Protein AF-A0A353HUG8-F1 (afdb_monomer)

Structure (mmCIF, N/CA/C/O backbone):
data_AF-A0A353HUG8-F1
#
_entry.id   AF-A0A353HUG8-F1
#
loop_
_atom_site.group_PDB
_atom_site.id
_atom_site.type_symbol
_atom_site.label_atom_id
_atom_site.label_alt_id
_atom_site.label_comp_id
_atom_site.label_asym_id
_atom_site.label_entity_id
_atom_site.label_seq_id
_atom_site.pdbx_PDB_ins_code
_atom_site.Cartn_x
_atom_site.Cartn_y
_atom_site.Cartn_z
_atom_site.occupancy
_atom_site.B_iso_or_equiv
_atom_site.auth_seq_id
_atom_site.auth_comp_id
_atom_site.auth_asym_id
_atom_site.auth_atom_id
_atom_site.pdbx_PDB_model_num
ATOM 1 N N . MET A 1 1 ? -2.001 -39.144 -19.279 1.00 50.09 1 MET A N 1
ATOM 2 C CA . MET A 1 1 ? -1.369 -38.064 -18.496 1.00 50.09 1 MET A CA 1
ATOM 3 C C . MET A 1 1 ? -1.809 -36.770 -19.158 1.00 50.09 1 MET A C 1
ATOM 5 O O . MET A 1 1 ? -1.366 -36.503 -20.266 1.00 50.09 1 MET A O 1
ATOM 9 N N . GLY A 1 2 ? -2.837 -36.114 -18.615 1.00 64.12 2 GLY A N 1
ATOM 10 C CA . GLY A 1 2 ? -3.413 -34.921 -19.239 1.00 64.12 2 GLY A CA 1
ATOM 11 C C . GLY A 1 2 ? -2.436 -33.759 -19.123 1.00 64.12 2 GLY A C 1
ATOM 12 O O . GLY A 1 2 ? -1.876 -33.557 -18.050 1.00 64.12 2 GLY A O 1
ATOM 13 N N . ILE A 1 3 ? -2.204 -33.051 -20.226 1.00 68.06 3 ILE A N 1
ATOM 14 C CA . ILE A 1 3 ? -1.486 -31.776 -20.209 1.00 68.06 3 ILE A CA 1
ATOM 15 C C . ILE A 1 3 ? -2.274 -30.833 -19.301 1.00 68.06 3 ILE A C 1
ATOM 17 O O . ILE A 1 3 ? -3.448 -30.560 -19.551 1.00 68.06 3 ILE A O 1
ATOM 21 N N . ASP A 1 4 ? -1.631 -30.375 -18.233 1.00 83.50 4 ASP A N 1
ATOM 22 C CA . ASP A 1 4 ? -2.143 -29.296 -17.403 1.00 83.50 4 ASP A CA 1
ATOM 23 C C . ASP A 1 4 ? -1.609 -27.980 -17.970 1.00 83.50 4 ASP A C 1
ATOM 25 O O . ASP A 1 4 ? -0.606 -27.428 -17.515 1.00 83.50 4 ASP A O 1
ATOM 29 N N . THR A 1 5 ? -2.275 -27.515 -19.027 1.00 82.69 5 THR A N 1
ATOM 30 C CA . THR A 1 5 ? -1.914 -26.291 -19.748 1.00 82.69 5 THR A CA 1
ATOM 31 C C . THR A 1 5 ? -1.856 -25.084 -18.811 1.00 82.69 5 THR A C 1
ATOM 33 O O . THR A 1 5 ? -1.029 -24.199 -19.005 1.00 82.69 5 THR A O 1
ATOM 36 N N . LEU A 1 6 ? -2.708 -25.045 -17.779 1.00 80.00 6 LEU A N 1
ATOM 37 C CA . LEU A 1 6 ? -2.705 -23.969 -16.792 1.00 80.00 6 LEU A CA 1
ATOM 38 C C . LEU A 1 6 ? -1.433 -24.018 -15.941 1.00 80.00 6 LEU A C 1
ATOM 40 O O . LEU A 1 6 ? -0.781 -22.990 -15.780 1.00 80.00 6 LEU A O 1
ATOM 44 N N . SER A 1 7 ? -1.038 -25.194 -15.450 1.00 82.69 7 SER A N 1
ATOM 45 C CA . SER A 1 7 ? 0.231 -25.350 -14.729 1.00 82.69 7 SER A CA 1
ATOM 46 C C . SER A 1 7 ? 1.442 -25.000 -15.593 1.00 82.69 7 SER A C 1
ATOM 48 O O . SER A 1 7 ? 2.379 -24.380 -15.093 1.00 82.69 7 SER A O 1
ATOM 50 N N . ASP A 1 8 ? 1.441 -25.356 -16.877 1.00 83.44 8 ASP A N 1
ATOM 51 C CA . ASP A 1 8 ? 2.541 -25.012 -17.785 1.00 83.44 8 ASP A CA 1
ATOM 52 C C . ASP A 1 8 ? 2.626 -23.498 -18.040 1.00 83.44 8 ASP A C 1
ATOM 54 O O . ASP A 1 8 ? 3.721 -22.930 -18.035 1.00 83.44 8 ASP A O 1
ATOM 58 N N . VAL A 1 9 ? 1.483 -22.813 -18.157 1.00 83.69 9 VAL A N 1
ATOM 59 C CA . VAL A 1 9 ? 1.428 -21.345 -18.227 1.00 83.69 9 VAL A CA 1
ATOM 60 C C . VAL A 1 9 ? 1.890 -20.716 -16.911 1.00 83.69 9 VAL A C 1
ATOM 62 O O . VAL A 1 9 ? 2.737 -19.826 -16.934 1.00 83.69 9 VAL A O 1
ATOM 65 N N . LEU A 1 10 ? 1.428 -21.196 -15.754 1.00 78.56 10 LEU A N 1
ATOM 66 C CA . LEU A 1 10 ? 1.859 -20.671 -14.452 1.00 78.56 10 LEU A CA 1
ATOM 67 C C . LEU A 1 10 ? 3.362 -20.874 -14.214 1.00 78.56 10 LEU A C 1
ATOM 69 O O . LEU A 1 10 ? 4.013 -19.995 -13.659 1.00 78.56 10 LEU A O 1
ATOM 73 N N . ARG A 1 11 ? 3.950 -21.975 -14.700 1.00 78.94 11 ARG A N 1
ATOM 74 C CA . ARG A 1 11 ? 5.410 -22.197 -14.674 1.00 78.94 11 ARG A CA 1
ATOM 75 C C . ARG A 1 11 ? 6.191 -21.222 -15.556 1.00 78.94 11 ARG A C 1
ATOM 77 O O . ARG A 1 11 ? 7.382 -21.021 -15.316 1.00 78.94 11 ARG A O 1
ATOM 84 N N . SER A 1 12 ? 5.558 -20.639 -16.574 1.00 80.38 12 SER A N 1
ATOM 85 C CA . SER A 1 12 ? 6.179 -19.601 -17.404 1.00 80.38 12 SER A CA 1
ATOM 86 C C . SER A 1 12 ? 6.219 -18.234 -16.712 1.00 80.38 12 SER A C 1
ATOM 88 O O . SER A 1 12 ? 7.070 -17.410 -17.050 1.00 80.38 12 SER A O 1
ATOM 90 N N . VAL A 1 13 ? 5.370 -18.012 -15.699 1.00 79.44 13 VAL A N 1
ATOM 91 C CA . VAL A 1 13 ? 5.371 -16.781 -14.904 1.00 79.44 13 VAL A CA 1
ATOM 92 C C . VAL A 1 13 ? 6.607 -16.767 -14.011 1.00 79.44 13 VAL A C 1
ATOM 94 O O . VAL A 1 13 ? 6.809 -17.637 -13.164 1.00 79.44 13 VAL A O 1
ATOM 97 N N . ARG A 1 14 ? 7.455 -15.753 -14.194 1.00 74.38 14 ARG A N 1
ATOM 98 C CA . ARG A 1 14 ? 8.642 -15.533 -13.365 1.00 74.38 14 ARG A CA 1
ATOM 99 C C . ARG A 1 14 ? 8.486 -14.242 -12.584 1.00 74.38 14 ARG A C 1
ATOM 101 O O . ARG A 1 14 ? 8.383 -13.175 -13.183 1.00 74.38 14 ARG A O 1
ATOM 108 N N . LEU A 1 15 ? 8.545 -14.334 -11.258 1.00 77.56 15 LEU A N 1
ATOM 109 C CA . LEU A 1 15 ? 8.698 -13.157 -10.412 1.00 77.56 15 LEU A CA 1
ATOM 110 C C . LEU A 1 15 ? 10.079 -12.545 -10.687 1.00 77.56 15 LEU A C 1
ATOM 112 O O . LEU A 1 15 ? 11.102 -13.155 -10.377 1.00 77.56 15 LEU A O 1
ATOM 116 N N . ARG A 1 16 ? 10.108 -11.372 -11.329 1.00 76.38 16 ARG A N 1
ATOM 117 C CA . ARG A 1 16 ? 11.354 -10.693 -11.734 1.00 76.38 16 ARG A CA 1
ATOM 118 C C . ARG A 1 16 ? 11.925 -9.763 -10.664 1.00 76.38 16 ARG A C 1
ATOM 120 O O . ARG A 1 16 ? 13.107 -9.446 -10.715 1.00 76.38 16 ARG A O 1
ATOM 127 N N . GLY A 1 17 ? 11.119 -9.357 -9.690 1.00 81.62 17 GLY A N 1
ATOM 128 C CA . GLY A 1 17 ? 11.540 -8.479 -8.606 1.00 81.62 17 GLY A CA 1
ATOM 129 C C . GLY A 1 17 ? 10.393 -8.170 -7.655 1.00 81.62 17 GLY A C 1
ATOM 130 O O . GLY A 1 17 ? 9.241 -8.496 -7.937 1.00 81.62 17 GLY A O 1
ATOM 131 N N . ALA A 1 18 ? 10.728 -7.556 -6.525 1.00 86.19 18 ALA A N 1
ATOM 132 C CA . ALA A 1 18 ? 9.763 -7.041 -5.567 1.00 86.19 18 ALA A CA 1
ATOM 133 C C . ALA A 1 18 ? 10.364 -5.853 -4.805 1.00 86.19 18 ALA A C 1
ATOM 135 O O . ALA A 1 18 ? 11.564 -5.821 -4.516 1.00 86.19 18 ALA A O 1
ATOM 136 N N . VAL A 1 19 ? 9.509 -4.892 -4.469 1.00 85.31 19 VAL A N 1
ATOM 137 C CA . VAL A 1 19 ? 9.807 -3.798 -3.547 1.00 85.31 19 VAL A CA 1
ATOM 138 C C . VAL A 1 19 ? 8.852 -3.965 -2.374 1.00 85.31 19 VAL A C 1
ATOM 140 O O . VAL A 1 19 ? 7.659 -4.166 -2.577 1.00 85.31 19 VAL A O 1
ATOM 143 N N . PHE A 1 20 ? 9.390 -3.941 -1.156 1.00 86.88 20 PHE A N 1
ATOM 144 C CA . PHE A 1 20 ? 8.608 -4.119 0.062 1.00 86.88 20 PHE A CA 1
ATOM 145 C C . PHE A 1 20 ? 8.727 -2.872 0.911 1.00 86.88 20 PHE A C 1
ATOM 147 O O . PHE A 1 20 ? 9.840 -2.460 1.237 1.00 86.88 20 PHE A O 1
ATOM 154 N N . TYR A 1 21 ? 7.583 -2.315 1.284 1.00 85.88 21 TYR A N 1
ATOM 155 C CA . TYR A 1 21 ? 7.490 -1.184 2.190 1.00 85.88 21 TYR A CA 1
ATOM 156 C C . TYR A 1 21 ? 6.962 -1.659 3.539 1.00 85.88 21 TYR A C 1
ATOM 158 O O . TYR A 1 21 ? 6.034 -2.466 3.601 1.00 85.88 21 TYR A O 1
ATOM 166 N N . GLN A 1 22 ? 7.546 -1.148 4.618 1.00 88.62 22 GLN A N 1
ATOM 167 C CA . GLN A 1 22 ? 7.006 -1.314 5.962 1.00 88.62 22 GLN A CA 1
ATOM 168 C C . GLN A 1 22 ? 6.524 0.044 6.452 1.00 88.62 22 GLN A C 1
ATOM 170 O O . GLN A 1 22 ? 7.332 0.953 6.621 1.00 88.62 22 GLN A O 1
ATOM 175 N N . LEU A 1 23 ? 5.218 0.172 6.675 1.00 86.62 23 LEU A N 1
ATOM 176 C CA . LEU A 1 23 ? 4.598 1.425 7.086 1.00 86.62 23 LEU A CA 1
ATOM 177 C C . LEU A 1 23 ? 4.319 1.405 8.589 1.00 86.62 23 LEU A C 1
ATOM 179 O O . LEU A 1 23 ? 3.662 0.489 9.086 1.00 86.62 23 LEU A O 1
ATOM 183 N N . SER A 1 24 ? 4.761 2.450 9.282 1.00 86.38 24 SER A N 1
ATOM 184 C CA . SER A 1 24 ? 4.314 2.780 10.636 1.00 86.38 24 SER A CA 1
ATOM 185 C C . SER A 1 24 ? 3.534 4.087 10.585 1.00 86.38 24 SER A C 1
ATOM 187 O O . SER A 1 24 ? 4.062 5.118 10.162 1.00 86.38 24 SER A O 1
ATOM 189 N N . LEU A 1 25 ? 2.263 4.012 10.973 1.00 85.88 25 LEU A N 1
ATOM 190 C CA . LEU A 1 25 ? 1.269 5.067 10.794 1.00 85.88 25 LEU A CA 1
ATOM 191 C C . LEU A 1 25 ? 0.773 5.558 12.169 1.00 85.88 25 LEU A C 1
ATOM 193 O O . LEU A 1 25 ? 0.683 4.743 13.093 1.00 85.88 25 LEU A O 1
ATOM 197 N N . PRO A 1 26 ? 0.459 6.859 12.326 1.00 84.81 26 PRO A N 1
ATOM 198 C CA . PRO A 1 26 ? -0.109 7.410 13.559 1.00 84.81 26 PRO A CA 1
ATOM 199 C C . PRO A 1 26 ? -1.560 6.931 13.756 1.00 84.81 26 PRO A C 1
ATOM 201 O O . PRO A 1 26 ? -2.066 6.147 12.963 1.00 84.81 26 PRO A O 1
ATOM 204 N N . ALA A 1 27 ? -2.254 7.386 14.804 1.00 86.69 27 ALA A N 1
ATOM 205 C CA . ALA A 1 27 ? -3.653 7.001 15.040 1.00 86.69 27 ALA A CA 1
ATOM 206 C C . ALA A 1 27 ? -4.603 7.479 13.920 1.00 86.69 27 ALA A C 1
ATOM 208 O O . ALA A 1 27 ? -5.448 6.710 13.461 1.00 86.69 27 ALA A O 1
ATOM 209 N N . ASP A 1 28 ? -4.405 8.712 13.442 1.00 89.06 28 ASP A N 1
ATOM 210 C CA . ASP A 1 28 ? -5.205 9.332 12.383 1.00 89.06 28 ASP A CA 1
ATOM 211 C C . ASP A 1 28 ? -4.409 9.396 11.080 1.00 89.06 28 ASP A C 1
ATOM 213 O O . ASP A 1 28 ? -3.463 10.176 10.941 1.00 89.06 28 ASP A O 1
ATOM 217 N N . TRP A 1 29 ? -4.787 8.571 10.105 1.00 89.62 29 TRP A N 1
ATOM 218 C CA . TRP A 1 29 ? -4.046 8.433 8.856 1.00 89.62 29 TRP A CA 1
ATOM 219 C C . TRP A 1 29 ? -4.951 8.000 7.704 1.00 89.62 29 TRP A C 1
ATOM 221 O O . TRP A 1 29 ? -5.924 7.268 7.879 1.00 89.62 29 TRP A O 1
ATOM 231 N N . ALA A 1 30 ? -4.601 8.442 6.502 1.00 92.50 30 ALA A N 1
ATOM 232 C CA . ALA A 1 30 ? -5.188 7.971 5.259 1.00 92.50 30 ALA A CA 1
ATOM 233 C C . ALA A 1 30 ? -4.159 8.175 4.144 1.00 92.50 30 ALA A C 1
ATOM 235 O O . ALA A 1 30 ? -3.601 9.265 4.016 1.00 92.50 30 ALA A O 1
ATOM 236 N N . VAL A 1 31 ? -3.884 7.131 3.366 1.00 91.12 31 VAL A N 1
ATOM 237 C CA . VAL A 1 31 ? -2.869 7.128 2.307 1.00 91.12 31 VAL A CA 1
ATOM 238 C C . VAL A 1 31 ? -3.488 6.582 1.030 1.00 91.12 31 VAL A C 1
ATOM 240 O O . VAL A 1 31 ? -4.060 5.493 1.025 1.00 91.12 31 VAL A O 1
ATOM 243 N N . GLU A 1 32 ? -3.378 7.356 -0.044 1.00 91.62 32 GLU A N 1
ATOM 244 C CA . GLU A 1 32 ? -3.786 6.991 -1.395 1.00 91.62 32 GLU A CA 1
ATOM 245 C C . GLU A 1 32 ? -2.567 6.472 -2.156 1.00 91.62 32 GLU A C 1
ATOM 247 O O . GLU A 1 32 ? -1.577 7.190 -2.349 1.00 91.62 32 GLU A O 1
ATOM 252 N N . ALA A 1 33 ? -2.671 5.227 -2.612 1.00 90.06 33 ALA A N 1
ATOM 253 C CA . ALA A 1 33 ? -1.778 4.664 -3.604 1.00 90.06 33 ALA A CA 1
ATOM 254 C C . ALA A 1 33 ? -2.405 4.874 -4.993 1.00 90.06 33 ALA A C 1
ATOM 256 O O . ALA A 1 33 ? -3.549 4.451 -5.224 1.00 90.06 33 ALA A O 1
ATOM 257 N N . PRO A 1 34 ? -1.701 5.534 -5.932 1.00 90.56 34 PRO A N 1
ATOM 258 C CA . PRO A 1 34 ? -2.185 5.630 -7.299 1.00 90.56 34 PRO A CA 1
ATOM 259 C C . PRO A 1 34 ? -2.200 4.234 -7.943 1.00 90.56 34 PRO A C 1
ATOM 261 O O . PRO A 1 34 ? -1.465 3.346 -7.506 1.00 90.56 34 PRO A O 1
ATOM 264 N N . PRO A 1 35 ? -2.992 4.025 -9.008 1.00 91.31 35 PRO A N 1
ATOM 265 C CA . PRO A 1 35 ? -2.977 2.772 -9.745 1.00 91.31 35 PRO A CA 1
ATOM 266 C C . PRO A 1 35 ? -1.558 2.390 -10.166 1.00 91.31 35 PRO A C 1
ATOM 268 O O . PRO A 1 35 ? -0.838 3.180 -10.777 1.00 91.31 35 PRO A O 1
ATOM 271 N N . LEU A 1 36 ? -1.163 1.151 -9.900 1.00 89.62 36 LEU A N 1
ATOM 272 C CA . LEU A 1 36 ? 0.210 0.703 -10.083 1.00 89.62 36 LEU A CA 1
ATOM 273 C C . LEU A 1 36 ? 0.646 0.744 -11.546 1.00 89.62 36 LEU A C 1
ATOM 275 O O . LEU A 1 36 ? 1.825 0.915 -11.815 1.00 89.62 36 LEU A O 1
ATOM 279 N N . ARG A 1 37 ? -0.287 0.679 -12.505 1.00 88.00 37 ARG A N 1
ATOM 280 C CA . ARG A 1 37 ? -0.005 0.927 -13.933 1.00 88.00 37 ARG A CA 1
ATOM 281 C C . ARG A 1 37 ? 0.667 2.285 -14.195 1.00 88.00 37 ARG A C 1
ATOM 283 O O . ARG A 1 37 ? 1.430 2.393 -15.148 1.00 88.00 37 ARG A O 1
ATOM 290 N N . ASP A 1 38 ? 0.425 3.279 -13.341 1.00 88.06 38 ASP A N 1
ATOM 291 C CA . ASP A 1 38 ? 0.998 4.623 -13.455 1.00 88.06 38 ASP A CA 1
ATOM 292 C C . ASP A 1 38 ? 2.421 4.675 -12.854 1.00 88.06 38 ASP A C 1
ATOM 294 O O . ASP A 1 38 ? 3.209 5.557 -13.190 1.00 88.06 38 ASP A O 1
ATOM 298 N N . LEU A 1 39 ? 2.778 3.700 -12.005 1.00 86.06 39 LEU A N 1
ATOM 299 C CA . LEU A 1 39 ? 4.085 3.570 -11.34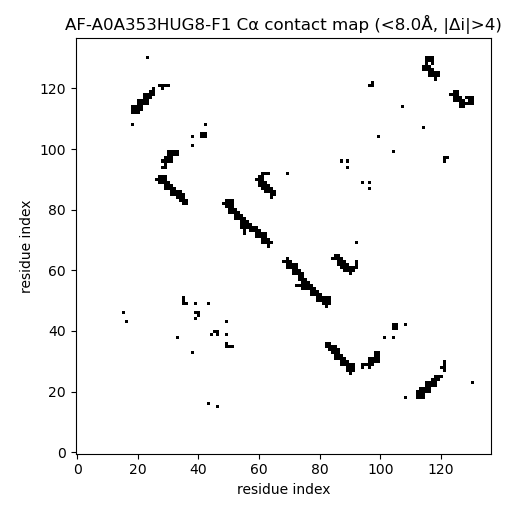5 1.00 86.06 39 LEU A CA 1
ATOM 300 C C . LEU A 1 39 ? 4.938 2.404 -11.881 1.00 86.06 39 LEU A C 1
ATOM 302 O O . LEU A 1 39 ? 6.144 2.355 -11.640 1.00 86.06 39 LEU A O 1
ATOM 306 N N . ALA A 1 40 ? 4.344 1.456 -12.605 1.00 86.94 40 ALA A N 1
ATOM 307 C CA . ALA A 1 40 ? 4.955 0.171 -12.938 1.00 86.94 40 ALA A CA 1
ATOM 308 C C . ALA A 1 40 ? 6.247 0.335 -13.739 1.00 86.94 40 ALA A C 1
ATOM 310 O O . ALA A 1 40 ? 7.254 -0.270 -13.389 1.00 86.94 40 ALA A O 1
ATOM 311 N N . GLY A 1 41 ? 6.257 1.209 -14.750 1.00 85.12 41 GLY A N 1
ATOM 312 C CA . GLY A 1 41 ? 7.457 1.467 -15.553 1.00 85.12 41 GLY A CA 1
ATOM 313 C C . GLY A 1 41 ? 8.602 2.116 -14.766 1.00 85.12 41 GLY A C 1
ATOM 314 O O . GLY A 1 41 ? 9.762 1.978 -15.141 1.00 85.12 41 GLY A O 1
ATOM 315 N N . LEU A 1 42 ? 8.294 2.793 -13.658 1.00 84.06 42 LEU A N 1
ATOM 316 C CA . LEU A 1 42 ? 9.277 3.431 -12.784 1.00 84.06 42 LEU A CA 1
ATOM 317 C C . LEU A 1 42 ? 9.909 2.425 -11.811 1.00 84.06 42 LEU A C 1
ATOM 319 O O . LEU A 1 42 ? 11.126 2.415 -11.599 1.00 84.06 42 LEU A O 1
ATOM 323 N N . LEU A 1 43 ? 9.069 1.563 -11.241 1.00 83.88 43 LEU A N 1
ATOM 324 C CA . LEU A 1 43 ? 9.461 0.534 -10.281 1.00 83.88 43 LEU A CA 1
ATOM 325 C C . LEU A 1 43 ? 10.111 -0.677 -10.958 1.00 83.88 43 LEU A C 1
ATOM 327 O O . LEU A 1 43 ? 11.151 -1.155 -10.510 1.00 83.88 43 LEU A O 1
ATOM 331 N N . PHE A 1 44 ? 9.509 -1.151 -12.048 1.00 86.62 44 PHE A N 1
ATOM 332 C CA . PHE A 1 44 ? 9.859 -2.388 -12.738 1.00 86.62 44 PHE A CA 1
ATOM 333 C C . PHE A 1 44 ? 9.773 -2.210 -14.268 1.00 86.62 44 PHE A C 1
ATOM 335 O O . PHE A 1 44 ? 8.830 -2.699 -14.891 1.00 86.62 44 PHE A O 1
ATOM 342 N 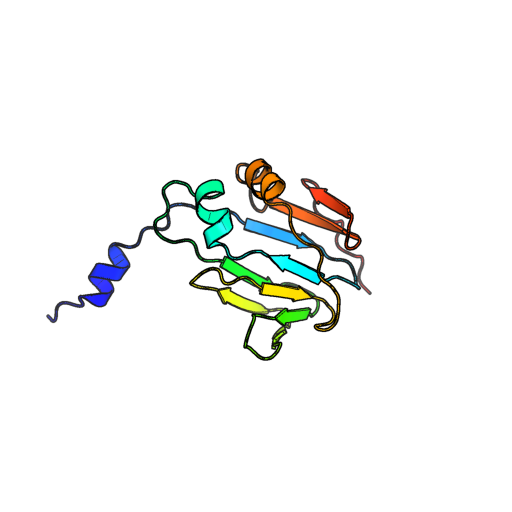N . PRO A 1 45 ? 10.764 -1.549 -14.900 1.00 83.38 45 PRO A N 1
ATOM 343 C CA . PRO A 1 45 ? 10.740 -1.241 -16.336 1.00 83.38 45 PRO A CA 1
ATOM 344 C C . PRO A 1 45 ? 10.520 -2.457 -17.252 1.00 83.38 45 PRO A C 1
ATOM 346 O O . PRO A 1 45 ? 9.882 -2.335 -18.293 1.00 83.38 45 PRO A O 1
ATOM 349 N N . ASP A 1 46 ? 11.018 -3.630 -16.845 1.00 84.12 46 ASP A N 1
ATOM 350 C CA . ASP A 1 46 ? 10.963 -4.876 -17.625 1.00 84.12 46 ASP A CA 1
ATOM 351 C C . ASP A 1 46 ? 9.850 -5.841 -17.167 1.00 84.12 46 ASP A C 1
ATOM 353 O O . ASP A 1 46 ? 9.850 -7.027 -17.533 1.00 84.12 46 ASP A O 1
ATOM 357 N N . ALA A 1 47 ? 8.934 -5.389 -16.304 1.00 83.69 47 ALA A N 1
ATOM 358 C CA . ALA A 1 47 ? 7.812 -6.201 -15.849 1.00 83.69 47 ALA A CA 1
ATOM 359 C C . ALA A 1 47 ? 6.617 -6.072 -16.799 1.00 83.69 47 ALA A C 1
ATOM 361 O O . ALA A 1 47 ? 6.120 -4.983 -17.062 1.00 83.69 47 ALA A O 1
ATOM 362 N N . GLU A 1 48 ? 6.109 -7.213 -17.260 1.00 82.75 48 GLU A N 1
ATOM 363 C CA . GLU A 1 48 ? 4.859 -7.282 -18.033 1.00 82.75 48 GLU A CA 1
ATOM 364 C C . GLU A 1 48 ? 3.625 -7.090 -17.142 1.00 82.75 48 GLU A C 1
ATOM 366 O O . GLU A 1 48 ? 2.558 -6.695 -17.607 1.00 82.75 48 GLU A O 1
ATOM 371 N N . HIS A 1 49 ? 3.768 -7.382 -15.849 1.00 85.06 49 HIS A N 1
ATOM 372 C CA . HIS A 1 49 ? 2.699 -7.308 -14.874 1.00 85.06 49 HIS A CA 1
ATOM 373 C C . HIS A 1 49 ? 3.274 -7.026 -13.488 1.00 85.06 49 HIS A C 1
ATOM 375 O O . HIS A 1 49 ? 4.275 -7.628 -13.091 1.00 85.06 49 HIS A O 1
ATOM 381 N N . VAL A 1 50 ? 2.631 -6.122 -12.754 1.00 87.69 50 VAL A N 1
ATOM 382 C CA . VAL A 1 50 ? 2.995 -5.772 -11.383 1.00 87.69 50 VAL A CA 1
ATOM 383 C C . VAL A 1 50 ? 1.733 -5.866 -10.539 1.00 87.69 50 VAL A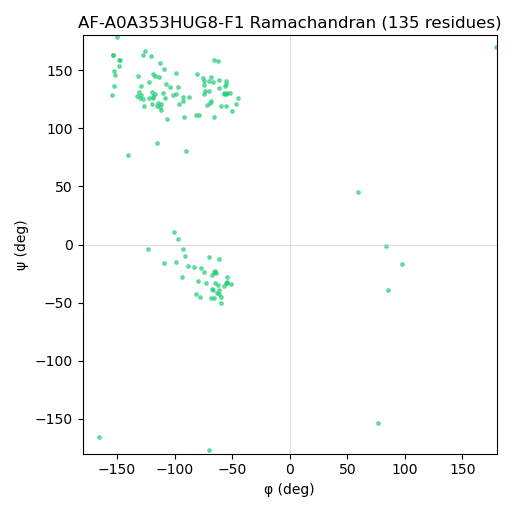 C 1
ATOM 385 O O . VAL A 1 50 ? 0.702 -5.303 -10.902 1.00 87.69 50 VAL A O 1
ATOM 388 N N . MET A 1 51 ? 1.837 -6.591 -9.431 1.00 90.06 51 MET A N 1
ATOM 389 C CA . MET A 1 51 ? 0.776 -6.729 -8.440 1.00 90.06 51 MET A CA 1
ATOM 390 C C . MET A 1 51 ? 1.161 -5.972 -7.175 1.00 90.06 51 MET A C 1
ATOM 392 O O . MET A 1 51 ? 2.343 -5.884 -6.833 1.00 90.06 51 MET A O 1
ATOM 396 N N . GLU A 1 52 ? 0.156 -5.492 -6.458 1.00 91.81 52 GLU A N 1
ATOM 397 C CA . GLU A 1 52 ? 0.333 -4.872 -5.152 1.00 91.81 52 GLU A CA 1
ATOM 398 C C . GLU A 1 52 ? -0.426 -5.661 -4.093 1.00 91.81 52 GLU A C 1
ATOM 400 O O . GLU A 1 52 ? -1.472 -6.265 -4.357 1.00 91.81 52 GLU A O 1
ATOM 405 N N . TYR A 1 53 ? 0.128 -5.690 -2.887 1.00 93.62 53 TYR A N 1
ATOM 406 C CA . TYR A 1 53 ? -0.546 -6.270 -1.745 1.00 93.62 53 TYR A CA 1
ATOM 407 C C . TYR A 1 53 ? -0.147 -5.548 -0.461 1.00 93.62 53 TYR A C 1
ATOM 409 O O . TYR A 1 53 ? 0.959 -5.020 -0.337 1.00 93.62 53 TYR A O 1
ATOM 417 N N . HIS A 1 54 ? -1.042 -5.597 0.520 1.00 94.06 54 HIS A N 1
ATOM 418 C CA . HIS A 1 54 ? -0.819 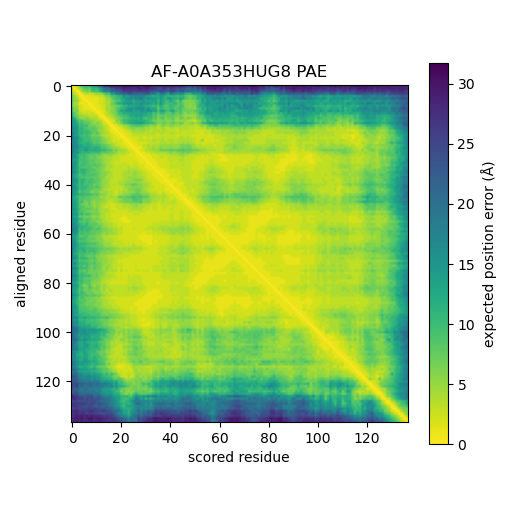-5.045 1.850 1.00 94.06 54 HIS A CA 1
ATOM 419 C C . HIS A 1 54 ? -1.153 -6.096 2.887 1.00 94.06 54 HIS A C 1
ATOM 421 O O . HIS A 1 54 ? -2.178 -6.768 2.787 1.00 94.06 54 HIS A O 1
ATOM 427 N N . VAL A 1 55 ? -0.295 -6.213 3.895 1.00 95.19 55 VAL A N 1
ATOM 428 C CA . VAL A 1 55 ? -0.526 -7.073 5.055 1.00 95.19 55 VAL A CA 1
ATOM 429 C C . VAL A 1 55 ? -0.640 -6.172 6.267 1.00 95.19 55 VAL A C 1
ATOM 431 O O . VAL A 1 55 ? 0.314 -5.467 6.604 1.00 95.19 55 VAL A O 1
ATOM 434 N N . LEU A 1 56 ? -1.792 -6.196 6.934 1.00 94.62 56 LEU A N 1
ATOM 435 C CA . LEU A 1 56 ? -1.946 -5.466 8.182 1.00 94.62 56 LEU A CA 1
ATOM 436 C C . LEU A 1 56 ? -1.348 -6.304 9.311 1.00 94.62 56 LEU A C 1
ATOM 438 O O . LEU A 1 56 ? -1.864 -7.361 9.654 1.00 94.62 56 LEU A O 1
ATOM 442 N N . THR A 1 57 ? -0.241 -5.855 9.895 1.00 94.25 57 THR A N 1
ATOM 443 C CA . THR A 1 57 ? 0.465 -6.627 10.933 1.00 94.25 57 THR A CA 1
ATOM 444 C C . THR A 1 57 ? 0.039 -6.249 12.351 1.00 94.25 57 THR A C 1
ATOM 446 O O . THR A 1 57 ? 0.103 -7.085 13.251 1.00 94.25 57 THR A O 1
ATOM 449 N N . ARG A 1 58 ? -0.400 -5.003 12.569 1.00 92.69 58 ARG A N 1
ATOM 450 C CA . ARG A 1 58 ? -0.853 -4.458 13.860 1.00 92.69 58 ARG A CA 1
ATOM 451 C C . ARG A 1 58 ? -1.949 -3.411 13.641 1.00 92.69 58 ARG A C 1
ATOM 453 O O . ARG A 1 58 ? -2.026 -2.806 12.577 1.00 92.69 58 ARG A O 1
ATOM 460 N N . GLY A 1 59 ? -2.749 -3.163 14.677 1.00 93.00 59 GLY A N 1
ATOM 461 C CA . GLY A 1 59 ? -3.798 -2.141 14.659 1.00 93.00 59 GLY A CA 1
ATOM 462 C C . GLY A 1 59 ? -5.044 -2.566 13.881 1.00 93.00 59 GLY A C 1
ATOM 463 O O . GLY A 1 59 ? -5.362 -3.745 13.783 1.00 93.00 59 GLY A O 1
ATOM 464 N N . SER A 1 60 ? -5.783 -1.594 13.359 1.00 95.06 60 SER A N 1
ATOM 465 C CA . SER A 1 60 ? -6.934 -1.823 12.482 1.00 95.06 60 SER A CA 1
ATOM 466 C C . SER A 1 60 ? -7.025 -0.682 11.478 1.00 95.06 60 SER A C 1
ATOM 468 O O . SER A 1 60 ? -6.509 0.404 11.741 1.00 95.06 60 SER A O 1
ATOM 470 N N . GLY A 1 61 ? -7.695 -0.911 10.358 1.00 96.06 61 GLY A N 1
ATOM 471 C CA . GLY A 1 61 ? -7.882 0.122 9.347 1.00 96.06 61 GLY A CA 1
ATOM 472 C C . GLY A 1 61 ? -8.951 -0.266 8.346 1.00 96.06 61 GLY A C 1
ATOM 473 O O . GLY A 1 61 ? -9.719 -1.203 8.571 1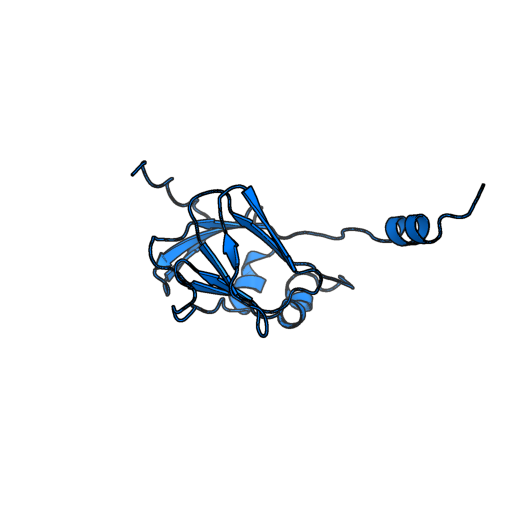.00 96.06 61 GLY A O 1
ATOM 474 N N . TRP A 1 62 ? -8.984 0.456 7.242 1.00 97.94 62 TRP A N 1
ATOM 475 C CA . TRP A 1 62 ? -9.919 0.267 6.151 1.00 97.94 62 TRP A CA 1
ATOM 476 C C . TRP A 1 62 ? -9.180 0.239 4.824 1.00 97.94 62 TRP A C 1
ATOM 478 O O . TRP A 1 62 ? -8.201 0.960 4.646 1.00 97.94 62 TRP A O 1
ATOM 488 N N . ALA A 1 63 ? -9.680 -0.576 3.901 1.00 97.50 63 ALA A N 1
ATOM 489 C CA . ALA A 1 63 ? -9.312 -0.543 2.497 1.00 97.50 63 ALA A CA 1
ATOM 490 C C . ALA A 1 63 ? -10.486 -0.021 1.677 1.00 97.50 63 ALA A C 1
ATOM 492 O O . ALA A 1 63 ? -11.603 -0.536 1.792 1.00 97.50 63 ALA A O 1
ATOM 493 N N . THR A 1 64 ? -10.222 0.951 0.815 1.00 97.56 64 THR A N 1
ATOM 494 C CA . THR A 1 64 ? -11.219 1.514 -0.092 1.00 97.56 64 THR A CA 1
ATOM 495 C C . THR A 1 64 ? -10.687 1.472 -1.515 1.00 97.56 64 THR A C 1
ATOM 497 O O . THR A 1 64 ? -9.625 2.013 -1.808 1.00 97.56 64 THR A O 1
ATOM 500 N N . VAL A 1 65 ? -11.454 0.850 -2.408 1.00 95.69 65 VAL A N 1
ATOM 501 C CA . VAL A 1 65 ? -11.198 0.799 -3.852 1.00 95.69 65 VAL A CA 1
ATOM 502 C C . VAL A 1 65 ? -12.414 1.391 -4.552 1.00 95.69 65 VAL A C 1
ATOM 504 O O . VAL A 1 65 ? -13.551 1.145 -4.141 1.00 95.69 65 VAL A O 1
ATOM 507 N N . ALA A 1 66 ? -12.194 2.185 -5.599 1.00 93.06 66 ALA A N 1
ATOM 508 C CA . ALA A 1 66 ? -13.279 2.842 -6.319 1.00 93.06 66 ALA A CA 1
ATOM 509 C C . ALA A 1 66 ? -14.332 1.829 -6.810 1.00 93.06 66 ALA A C 1
ATOM 511 O O . ALA A 1 66 ? -14.010 0.835 -7.456 1.00 93.06 66 ALA A O 1
ATOM 512 N N . GLY A 1 67 ? -15.606 2.098 -6.511 1.00 93.56 67 GLY A N 1
ATOM 513 C CA . GLY A 1 67 ? -16.727 1.239 -6.907 1.00 93.56 67 GLY A CA 1
ATOM 514 C C . GLY A 1 67 ? -17.006 0.054 -5.975 1.00 93.56 67 GLY A C 1
ATOM 515 O O . GLY A 1 67 ? -17.974 -0.666 -6.214 1.00 93.56 67 GLY A O 1
ATOM 516 N N . LEU A 1 68 ? -16.223 -0.131 -4.908 1.00 95.25 68 LEU A N 1
ATOM 517 C CA . LEU A 1 68 ? -16.445 -1.158 -3.890 1.00 95.25 68 LEU A CA 1
ATOM 518 C C . LEU A 1 68 ? -16.812 -0.532 -2.538 1.00 95.25 68 LEU A C 1
ATOM 520 O O . LEU A 1 68 ? -16.488 0.621 -2.253 1.00 95.25 68 LEU A O 1
ATOM 524 N N . ALA A 1 69 ? -17.496 -1.304 -1.693 1.00 96.31 69 ALA A N 1
ATOM 525 C CA . ALA A 1 69 ? -17.730 -0.907 -0.309 1.00 96.31 69 ALA A CA 1
ATOM 526 C C . ALA A 1 69 ? -16.406 -0.953 0.483 1.00 96.31 69 ALA A C 1
ATOM 528 O O . ALA A 1 69 ? -15.640 -1.901 0.288 1.00 96.31 69 ALA A O 1
ATOM 529 N N . PRO A 1 70 ? -16.139 0.010 1.389 1.00 97.19 70 PRO A N 1
ATOM 530 C CA . PRO A 1 70 ? -14.967 -0.040 2.255 1.00 97.19 70 PRO A CA 1
ATOM 531 C C . PRO A 1 70 ? -14.925 -1.329 3.077 1.00 97.19 70 PRO A C 1
ATOM 533 O O . PRO A 1 70 ? -15.932 -1.751 3.652 1.00 97.19 70 PRO A O 1
ATOM 536 N N . VAL A 1 71 ? -13.744 -1.934 3.163 1.00 97.69 71 VAL A N 1
ATOM 537 C CA . VAL A 1 71 ? -13.519 -3.191 3.882 1.00 97.69 71 VAL A CA 1
ATOM 538 C C . VAL A 1 71 ? -12.728 -2.906 5.147 1.00 97.69 71 VAL A C 1
ATOM 540 O O . VAL A 1 71 ? -11.661 -2.298 5.087 1.00 97.69 71 VAL A O 1
ATOM 543 N N . ARG A 1 72 ? -13.243 -3.345 6.299 1.00 97.81 72 ARG A N 1
ATOM 544 C CA . ARG A 1 72 ? -12.519 -3.258 7.570 1.00 97.81 72 ARG A CA 1
ATOM 545 C C . ARG A 1 72 ? -11.414 -4.309 7.606 1.00 97.81 72 ARG A C 1
ATOM 547 O O . ARG A 1 72 ? -11.662 -5.459 7.265 1.00 97.81 72 ARG A O 1
ATOM 554 N N . LEU A 1 73 ? -10.244 -3.907 8.084 1.00 97.75 73 LEU A N 1
ATOM 555 C CA . LEU A 1 73 ? -9.054 -4.739 8.217 1.00 97.75 73 LEU A CA 1
ATOM 556 C C . LEU A 1 73 ? -8.686 -4.946 9.687 1.00 97.75 73 LEU A C 1
ATOM 558 O O . LEU A 1 73 ? -8.795 -4.024 10.511 1.00 97.75 73 LEU A O 1
ATOM 562 N N . GLN A 1 74 ? -8.188 -6.139 9.984 1.00 97.31 74 GLN A N 1
ATOM 563 C CA . GLN A 1 74 ? -7.637 -6.574 11.263 1.00 97.31 74 GLN A CA 1
ATOM 564 C C . GLN A 1 74 ? -6.230 -7.170 11.086 1.00 97.31 74 GLN A C 1
ATOM 566 O O . GLN A 1 74 ? -5.827 -7.492 9.965 1.00 97.31 74 GLN A O 1
ATOM 571 N N . PRO A 1 75 ? -5.441 -7.301 12.168 1.00 97.19 75 PRO A N 1
ATOM 572 C CA . PRO A 1 75 ? -4.114 -7.893 12.078 1.00 97.19 75 PRO A CA 1
ATOM 573 C C . PRO A 1 75 ? -4.172 -9.307 11.490 1.00 97.19 75 PRO A C 1
ATOM 575 O O . PRO A 1 75 ? -4.947 -10.143 11.949 1.00 97.19 75 PRO A O 1
ATOM 578 N N . GLY A 1 76 ? -3.329 -9.574 10.495 1.00 96.56 76 GLY A N 1
ATOM 579 C CA . GLY A 1 76 ? -3.306 -10.814 9.718 1.00 96.56 76 GLY A CA 1
ATOM 580 C C . GLY A 1 76 ? -4.046 -10.724 8.381 1.00 96.56 76 GLY A C 1
ATOM 581 O O . GLY A 1 76 ? -3.778 -11.543 7.499 1.00 96.56 76 GLY A O 1
ATOM 582 N N . ASP A 1 77 ? -4.907 -9.722 8.185 1.00 97.31 77 ASP A N 1
ATOM 583 C CA . ASP A 1 77 ? -5.589 -9.532 6.908 1.00 97.31 77 ASP A CA 1
ATOM 584 C C . ASP A 1 77 ? -4.598 -9.141 5.811 1.00 97.31 77 ASP A C 1
ATOM 586 O O . ASP A 1 77 ? -3.672 -8.346 6.009 1.00 97.31 77 ASP A O 1
ATOM 590 N N . THR A 1 78 ? -4.823 -9.710 4.627 1.00 95.88 78 THR A N 1
ATOM 591 C CA . THR A 1 78 ? -4.054 -9.416 3.420 1.00 95.88 78 THR A CA 1
ATOM 592 C C . THR A 1 78 ? -4.990 -8.929 2.327 1.00 95.88 78 THR A C 1
ATOM 594 O O . THR A 1 78 ? -5.942 -9.617 1.962 1.00 95.88 78 THR A O 1
ATOM 597 N N . ILE A 1 79 ? -4.689 -7.760 1.773 1.00 95.00 79 ILE A N 1
ATOM 598 C CA . ILE A 1 79 ? -5.340 -7.239 0.573 1.00 95.00 79 ILE A CA 1
ATOM 599 C C . ILE A 1 79 ? -4.419 -7.533 -0.591 1.00 95.00 79 ILE A C 1
ATOM 601 O O . ILE A 1 79 ? -3.239 -7.198 -0.537 1.00 95.00 79 ILE A O 1
ATOM 605 N N . ILE A 1 80 ? -4.962 -8.133 -1.641 1.00 94.56 80 ILE A N 1
ATOM 606 C CA . ILE A 1 80 ? -4.242 -8.375 -2.885 1.00 94.56 80 ILE A CA 1
ATOM 607 C C . ILE A 1 80 ? -4.979 -7.614 -3.976 1.00 94.56 80 ILE A C 1
ATOM 609 O O . ILE A 1 80 ? -6.188 -7.775 -4.138 1.00 94.56 80 ILE A O 1
ATOM 613 N N . LEU A 1 81 ? -4.237 -6.804 -4.722 1.00 94.88 81 LEU A N 1
ATOM 614 C CA . LEU A 1 81 ? -4.703 -6.036 -5.868 1.00 94.88 81 LEU A CA 1
ATOM 615 C C . LEU A 1 81 ? -3.961 -6.579 -7.092 1.00 94.88 81 LEU A C 1
ATOM 617 O O . LEU A 1 81 ? -2.888 -6.074 -7.435 1.00 94.88 81 LEU A O 1
ATOM 621 N N . PRO A 1 82 ? -4.490 -7.628 -7.755 1.00 91.81 82 PRO A N 1
ATOM 622 C CA . PRO A 1 82 ? -3.782 -8.298 -8.843 1.00 91.81 82 PRO A CA 1
ATOM 623 C C . PRO A 1 82 ? -3.415 -7.342 -9.976 1.00 91.81 82 PRO A C 1
ATOM 625 O O . PRO A 1 82 ? -2.347 -7.456 -10.553 1.00 91.81 82 PRO A O 1
ATOM 628 N N . HIS A 1 83 ? -4.272 -6.361 -10.261 1.00 90.62 83 HIS A N 1
ATOM 629 C CA . HIS A 1 83 ? -4.041 -5.359 -11.302 1.00 90.62 83 HI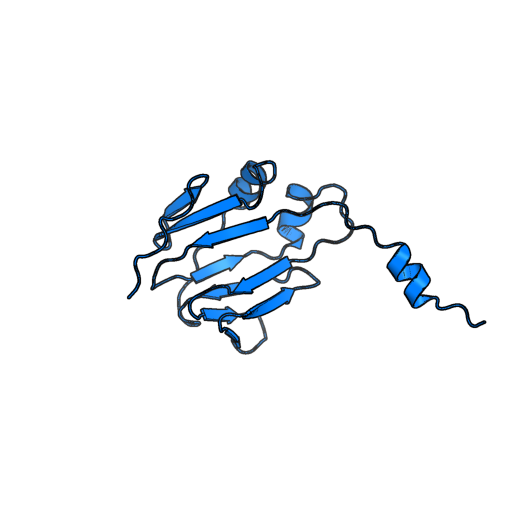S A CA 1
ATOM 630 C C . HIS A 1 83 ? -3.466 -4.040 -10.769 1.00 90.62 83 HIS A C 1
ATOM 632 O O . HIS A 1 83 ? -3.308 -3.094 -11.541 1.00 90.62 83 HIS A O 1
ATOM 638 N N . GLY A 1 84 ? -3.158 -3.975 -9.469 1.00 92.19 84 GLY A N 1
ATOM 639 C CA . GLY A 1 84 ? -2.676 -2.764 -8.813 1.00 92.19 84 GLY A CA 1
ATOM 640 C C . GLY A 1 84 ? -3.673 -1.613 -8.928 1.00 92.19 84 GLY 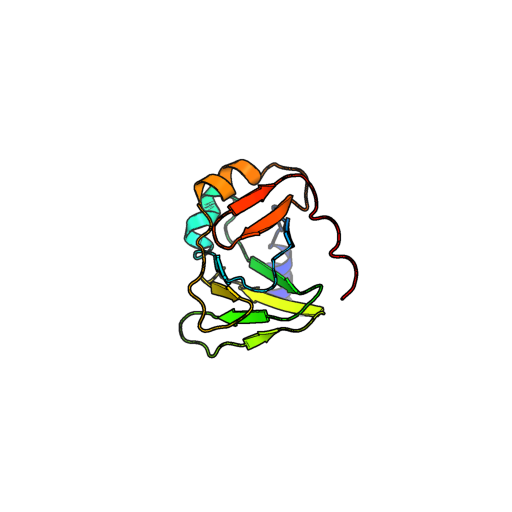A C 1
ATOM 641 O O . GLY A 1 84 ? -3.298 -0.509 -9.318 1.00 92.19 84 GLY A O 1
ATOM 642 N N . ASP A 1 85 ? -4.959 -1.873 -8.687 1.00 94.50 85 ASP A N 1
ATOM 643 C CA . ASP A 1 85 ? -5.971 -0.820 -8.725 1.00 94.50 85 ASP A CA 1
ATOM 644 C C . ASP A 1 85 ? -5.685 0.249 -7.662 1.00 94.50 85 ASP A C 1
ATOM 646 O O . ASP A 1 85 ? -5.258 -0.052 -6.544 1.00 94.50 85 ASP A O 1
ATOM 650 N N . GLY A 1 86 ? -5.927 1.512 -8.026 1.00 94.06 86 GLY A N 1
ATOM 651 C CA . GLY A 1 86 ? -5.757 2.636 -7.111 1.00 94.06 86 GLY A CA 1
ATOM 652 C C . GLY A 1 86 ? -6.685 2.488 -5.911 1.00 94.06 86 GLY A C 1
ATOM 653 O O . GLY A 1 86 ? -7.863 2.142 -6.059 1.00 94.06 86 GLY A O 1
ATOM 654 N N . HIS A 1 87 ? -6.145 2.729 -4.726 1.00 95.88 87 HIS A N 1
ATOM 655 C CA . HIS A 1 87 ? -6.836 2.426 -3.486 1.00 95.88 87 HIS A CA 1
ATOM 656 C C . HIS A 1 87 ? -6.369 3.335 -2.351 1.00 95.88 87 HIS A C 1
ATOM 658 O O . HIS A 1 87 ? -5.329 3.992 -2.418 1.00 95.88 87 HIS A O 1
ATOM 66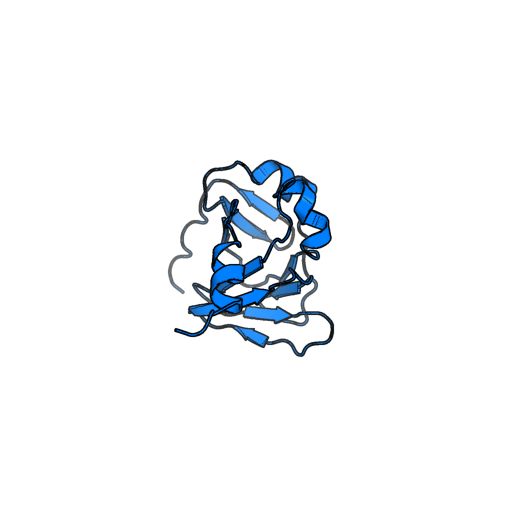4 N N . VAL A 1 88 ? -7.173 3.365 -1.295 1.00 95.75 88 VAL A N 1
ATOM 665 C CA . VAL A 1 88 ? -6.884 4.093 -0.065 1.00 95.75 88 VAL A CA 1
ATOM 666 C C . VAL A 1 88 ? -6.829 3.106 1.086 1.00 95.75 88 VAL A C 1
ATOM 668 O O . VAL A 1 88 ? -7.744 2.297 1.257 1.00 95.75 88 VAL A O 1
ATOM 671 N N . LEU A 1 89 ? -5.776 3.210 1.889 1.00 95.31 89 LEU A N 1
ATOM 672 C CA . LEU A 1 89 ? -5.725 2.627 3.222 1.00 95.31 89 LEU A CA 1
ATOM 673 C C . LEU A 1 89 ? -5.918 3.749 4.247 1.00 95.31 89 LEU A C 1
ATOM 675 O O . LEU A 1 89 ? -5.307 4.810 4.104 1.00 95.31 89 LEU A O 1
ATOM 679 N N . SER A 1 90 ? -6.746 3.547 5.272 1.00 95.62 90 SER A N 1
ATOM 680 C CA . SER A 1 90 ? -6.980 4.581 6.293 1.00 95.62 90 SER A CA 1
ATOM 681 C C . SER A 1 90 ? -7.397 4.046 7.664 1.00 95.62 90 SER A C 1
ATOM 683 O O . SER A 1 90 ? -7.844 2.905 7.794 1.00 95.62 90 SER A O 1
ATOM 685 N N . SER A 1 91 ? -7.288 4.879 8.705 1.00 94.62 91 SER A N 1
ATOM 686 C CA . SER A 1 91 ? -7.904 4.627 10.018 1.00 94.62 91 SER A CA 1
ATOM 687 C C . SER A 1 91 ? -9.427 4.824 9.993 1.00 94.62 91 SER A C 1
ATOM 689 O O . SER A 1 91 ? -10.155 4.085 10.662 1.00 94.62 91 SER A O 1
ATOM 691 N N . ASP A 1 92 ? -9.907 5.765 9.177 1.00 94.44 92 ASP A N 1
ATOM 692 C CA . ASP A 1 92 ? -11.319 6.083 8.942 1.00 94.44 92 ASP A CA 1
ATOM 693 C C . ASP A 1 92 ? -11.583 6.194 7.423 1.00 94.44 92 ASP A C 1
ATOM 695 O O . ASP A 1 92 ? -10.859 6.917 6.728 1.00 94.44 92 ASP A O 1
ATOM 699 N N . PRO A 1 93 ? -12.587 5.495 6.855 1.00 95.00 93 PRO A N 1
ATOM 700 C CA . PRO A 1 93 ? -12.846 5.497 5.413 1.00 95.00 93 PRO A CA 1
ATOM 701 C C . PRO A 1 93 ? -13.390 6.836 4.885 1.00 95.00 93 PRO A C 1
ATOM 703 O O . PRO A 1 93 ? -13.469 7.018 3.672 1.00 95.00 93 PRO A O 1
ATOM 706 N N . SER A 1 94 ? -13.783 7.763 5.764 1.00 93.31 94 SER A N 1
ATOM 707 C CA . SER A 1 94 ? -14.240 9.113 5.410 1.00 93.31 94 SER A CA 1
ATOM 708 C C . SER A 1 94 ? -13.121 10.158 5.370 1.00 93.31 94 SER A C 1
ATOM 710 O O . SER A 1 94 ? -13.347 11.280 4.913 1.00 93.31 94 SER A O 1
ATOM 712 N N . GLN A 1 95 ? -11.918 9.812 5.835 1.00 89.56 95 GLN A N 1
ATOM 713 C CA . GLN A 1 95 ? -10.801 10.744 5.910 1.00 89.56 95 GLN A CA 1
ATOM 714 C C . GLN A 1 95 ? -10.201 11.020 4.525 1.00 89.56 95 GLN A C 1
ATOM 716 O O . GLN A 1 95 ? -10.041 10.119 3.702 1.00 89.56 95 GLN A O 1
ATOM 721 N N . GLN A 1 96 ? -9.819 12.276 4.281 1.00 89.69 96 GLN A N 1
ATOM 722 C CA . GLN A 1 96 ? -9.108 12.658 3.064 1.00 89.69 96 GLN A CA 1
ATOM 723 C C . GLN A 1 96 ? -7.693 12.052 3.074 1.00 89.69 96 GLN A C 1
ATOM 725 O O . GLN A 1 96 ? -6.935 12.321 4.010 1.00 89.69 96 GLN A O 1
ATOM 730 N N . PRO A 1 97 ? -7.305 11.267 2.054 1.00 90.44 97 PRO A N 1
ATOM 731 C CA . PRO A 1 97 ? -5.990 10.654 2.023 1.00 90.44 97 PRO A CA 1
ATOM 732 C C . PRO A 1 97 ? -4.898 11.613 1.559 1.00 90.44 97 PRO A C 1
ATOM 734 O O . PRO A 1 97 ? -5.096 12.458 0.680 1.00 90.44 97 PRO A O 1
ATOM 737 N N . ALA A 1 98 ? -3.713 11.409 2.122 1.00 86.00 98 ALA A N 1
ATOM 738 C CA . ALA A 1 98 ? -2.467 11.919 1.591 1.00 86.00 98 ALA A CA 1
ATOM 739 C C . ALA A 1 98 ? -2.047 11.102 0.369 1.00 86.00 98 ALA A C 1
ATOM 741 O O . ALA A 1 98 ? -2.214 9.883 0.341 1.00 86.00 98 ALA A O 1
ATOM 742 N N . ARG A 1 99 ? -1.471 11.762 -0.634 1.00 83.00 99 ARG A N 1
ATOM 743 C CA . ARG A 1 99 ? -0.971 11.098 -1.842 1.00 83.00 99 ARG A CA 1
ATOM 744 C C . ARG A 1 99 ? 0.518 10.854 -1.735 1.00 83.00 99 ARG A C 1
ATOM 746 O O . ARG A 1 99 ? 1.266 11.761 -1.373 1.00 83.00 99 ARG A O 1
ATOM 753 N N . ILE A 1 100 ? 0.941 9.655 -2.111 1.00 75.75 100 ILE A N 1
ATOM 754 C CA . ILE A 1 100 ? 2.361 9.364 -2.282 1.00 75.75 100 ILE A CA 1
ATOM 755 C C . ILE A 1 100 ? 2.847 10.021 -3.577 1.00 75.75 100 ILE A C 1
ATOM 757 O O . ILE A 1 100 ? 2.243 9.847 -4.635 1.00 75.75 100 ILE A O 1
ATOM 761 N N . ASP A 1 101 ? 3.946 10.772 -3.495 1.00 77.06 101 ASP A N 1
ATOM 762 C CA . ASP A 1 101 ? 4.606 11.350 -4.665 1.00 77.06 101 ASP A CA 1
ATOM 763 C C . ASP A 1 101 ? 5.263 10.234 -5.510 1.00 77.06 101 ASP A C 1
ATOM 765 O O . ASP A 1 101 ? 6.133 9.513 -5.008 1.00 77.06 101 ASP A O 1
ATOM 769 N N . PRO A 1 102 ? 4.915 10.077 -6.800 1.00 77.00 102 PRO A N 1
ATOM 770 C CA . PRO A 1 102 ? 5.579 9.127 -7.692 1.00 77.00 102 PRO A CA 1
ATOM 771 C C . PRO A 1 102 ? 7.105 9.290 -7.760 1.00 77.00 102 PRO A C 1
ATOM 773 O O . PRO A 1 102 ? 7.827 8.299 -7.890 1.00 77.00 102 PRO A O 1
ATOM 776 N N . ALA A 1 103 ? 7.631 10.513 -7.640 1.00 77.94 103 ALA A N 1
ATOM 777 C CA . ALA A 1 103 ? 9.075 10.749 -7.645 1.00 77.94 103 ALA A CA 1
ATOM 778 C C . ALA A 1 103 ? 9.767 10.113 -6.426 1.00 77.94 103 ALA A C 1
ATOM 780 O O . ALA A 1 103 ? 10.887 9.607 -6.534 1.00 77.94 103 ALA A O 1
ATOM 781 N N . TRP A 1 104 ? 9.081 10.070 -5.281 1.00 75.94 104 TRP A N 1
ATOM 782 C CA . TRP A 1 104 ? 9.557 9.398 -4.072 1.00 75.94 104 TRP A CA 1
ATOM 783 C C . TRP A 1 104 ? 9.632 7.873 -4.258 1.00 75.94 104 TRP A C 1
ATOM 785 O O . TRP A 1 104 ? 10.608 7.238 -3.845 1.00 75.94 104 TRP A O 1
ATOM 795 N N . VAL A 1 105 ? 8.654 7.287 -4.954 1.00 78.19 105 VAL A N 1
ATOM 796 C CA . VAL A 1 105 ? 8.632 5.850 -5.280 1.00 78.19 105 VAL A CA 1
ATOM 797 C C . VAL A 1 105 ? 9.848 5.474 -6.136 1.00 78.19 105 VAL A C 1
ATOM 799 O O . VAL A 1 105 ? 10.519 4.476 -5.871 1.00 78.19 105 VAL A O 1
ATOM 802 N N . ALA A 1 106 ? 10.186 6.312 -7.122 1.00 79.88 106 ALA A N 1
ATOM 803 C CA . ALA A 1 106 ? 11.361 6.125 -7.974 1.00 79.88 106 ALA A CA 1
ATOM 804 C C . ALA A 1 106 ? 12.664 6.096 -7.174 1.00 79.88 106 ALA A C 1
ATOM 806 O O . ALA A 1 106 ? 13.493 5.202 -7.346 1.00 79.88 106 ALA A O 1
ATOM 807 N N . ALA A 1 107 ? 12.842 7.103 -6.315 1.00 81.19 107 ALA A N 1
ATOM 808 C CA . ALA A 1 107 ? 14.087 7.348 -5.601 1.00 81.19 107 ALA A CA 1
ATOM 809 C C . ALA A 1 107 ? 14.403 6.249 -4.576 1.00 81.19 107 ALA A C 1
ATOM 811 O O . ALA A 1 107 ? 15.567 6.024 -4.252 1.00 81.19 107 ALA A O 1
ATOM 812 N N . THR A 1 108 ? 13.377 5.560 -4.071 1.00 81.06 108 THR A N 1
ATOM 813 C CA . THR A 1 108 ? 13.520 4.576 -2.992 1.00 81.06 108 THR A CA 1
ATOM 814 C C . THR A 1 108 ? 13.583 3.131 -3.466 1.00 81.06 108 THR A C 1
ATOM 816 O O . THR A 1 108 ? 14.025 2.282 -2.697 1.00 81.06 108 THR A O 1
ATOM 819 N N . ARG A 1 109 ? 13.208 2.818 -4.715 1.00 82.50 109 ARG A N 1
ATOM 820 C CA . ARG A 1 109 ? 13.054 1.428 -5.203 1.00 82.50 109 ARG A CA 1
ATOM 821 C C . ARG A 1 109 ? 14.272 0.519 -4.939 1.00 82.50 109 ARG A C 1
ATOM 823 O O . ARG A 1 109 ? 14.136 -0.680 -4.674 1.00 82.50 109 ARG A O 1
ATOM 830 N N . ASP A 1 110 ? 15.473 1.095 -4.993 1.00 84.12 110 ASP A N 1
ATOM 831 C CA . ASP A 1 110 ? 16.743 0.374 -4.885 1.00 84.12 110 ASP A CA 1
ATOM 832 C C . ASP A 1 110 ? 17.280 0.309 -3.441 1.00 84.12 110 ASP A C 1
ATOM 834 O O . ASP A 1 110 ? 18.254 -0.398 -3.182 1.00 84.12 110 ASP A O 1
ATOM 838 N N . ALA A 1 111 ? 16.610 0.948 -2.474 1.00 83.69 111 ALA A N 1
ATOM 839 C CA . ALA A 1 111 ? 16.978 0.889 -1.061 1.00 83.69 111 ALA A CA 1
ATOM 840 C C . ALA A 1 111 ? 16.885 -0.548 -0.487 1.00 83.69 111 ALA A C 1
ATOM 842 O O . ALA A 1 111 ? 16.178 -1.402 -1.049 1.00 83.69 111 ALA A O 1
ATOM 843 N N . PRO A 1 112 ? 17.602 -0.852 0.617 1.00 83.00 112 PRO A N 1
ATOM 844 C CA . PRO A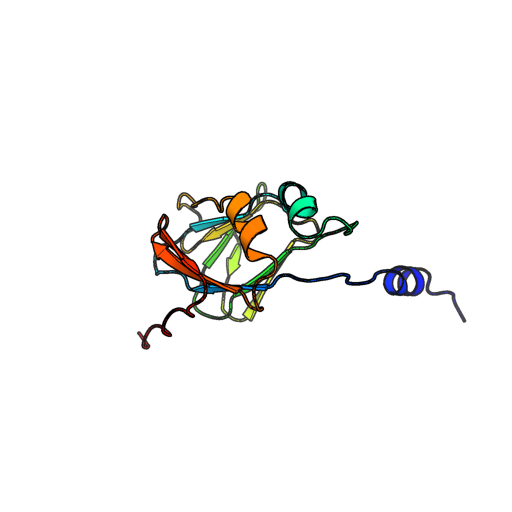 1 112 ? 17.472 -2.125 1.323 1.00 83.00 112 PRO A CA 1
ATOM 845 C C . PRO A 1 112 ? 16.022 -2.396 1.736 1.00 83.00 112 PRO A C 1
ATOM 847 O O . PRO A 1 112 ? 15.317 -1.495 2.181 1.00 83.00 112 PRO A O 1
ATOM 850 N N . LYS A 1 113 ? 15.576 -3.645 1.564 1.00 83.75 113 LYS A N 1
ATOM 851 C CA . LYS A 1 113 ? 14.198 -4.067 1.840 1.00 83.75 113 LYS A CA 1
ATOM 852 C C . LYS A 1 113 ? 14.095 -4.740 3.227 1.00 83.75 113 LYS A C 1
ATOM 854 O O . LYS A 1 113 ? 15.027 -5.459 3.588 1.00 83.75 113 LYS A O 1
ATOM 859 N N . PRO A 1 114 ? 12.963 -4.606 3.946 1.00 85.25 114 PRO A N 1
ATOM 860 C CA . PRO A 1 114 ? 11.856 -3.712 3.618 1.00 85.25 114 PRO A CA 1
ATOM 861 C C . PRO A 1 114 ? 12.281 -2.253 3.796 1.00 85.25 114 PRO A C 1
ATOM 863 O O . PRO A 1 114 ? 13.059 -1.936 4.687 1.00 85.25 114 PRO A O 1
ATOM 866 N N . ILE A 1 115 ? 11.773 -1.381 2.933 1.00 84.50 115 ILE A N 1
ATOM 867 C CA . ILE A 1 115 ? 12.006 0.058 2.996 1.00 84.50 115 ILE A CA 1
ATOM 868 C C . ILE A 1 115 ? 11.079 0.600 4.091 1.00 84.50 115 ILE A C 1
ATOM 870 O O . ILE A 1 115 ? 9.856 0.551 3.908 1.00 84.50 115 ILE A O 1
ATOM 874 N N . PRO A 1 116 ? 11.603 1.068 5.237 1.00 82.19 116 PRO A N 1
ATOM 875 C CA . PRO A 1 116 ? 10.756 1.616 6.282 1.00 82.19 116 PRO A CA 1
ATOM 876 C C . PRO A 1 116 ? 10.240 2.991 5.854 1.00 82.19 116 PRO A C 1
ATOM 878 O O . PRO A 1 116 ? 11.008 3.841 5.394 1.00 82.19 116 PRO A O 1
ATOM 881 N N . ILE A 1 117 ? 8.934 3.188 6.016 1.00 78.88 117 ILE A N 1
ATOM 882 C CA . ILE A 1 117 ? 8.239 4.458 5.840 1.00 78.88 117 ILE A CA 1
ATOM 883 C C . ILE A 1 117 ? 7.587 4.806 7.172 1.00 78.88 117 ILE A C 1
ATOM 885 O O . ILE A 1 117 ? 6.747 4.055 7.681 1.00 78.88 117 ILE A O 1
ATOM 889 N N . VAL A 1 118 ? 7.948 5.958 7.721 1.00 76.69 118 VAL A N 1
ATOM 890 C CA . VAL A 1 118 ? 7.350 6.470 8.952 1.00 76.69 118 VAL A CA 1
ATOM 891 C C . VAL A 1 118 ? 6.531 7.699 8.612 1.00 76.69 118 VAL A C 1
ATOM 893 O O . VAL A 1 118 ? 7.056 8.678 8.087 1.00 76.69 118 VAL A O 1
ATOM 896 N N . PHE A 1 119 ? 5.237 7.646 8.914 1.00 73.56 119 PHE A N 1
ATOM 897 C CA . PHE A 1 119 ? 4.360 8.805 8.820 1.00 73.56 119 PHE A CA 1
ATOM 898 C C . PHE A 1 119 ? 4.354 9.496 10.183 1.00 73.56 119 PHE A C 1
ATOM 900 O O . PHE A 1 119 ? 3.816 8.963 11.152 1.00 73.56 119 PHE A O 1
ATOM 907 N N . HIS A 1 120 ? 4.961 10.676 10.275 1.00 69.00 120 HIS A N 1
ATOM 908 C CA . HIS A 1 120 ? 4.891 11.506 11.485 1.00 69.00 120 HIS A CA 1
ATOM 909 C C . HIS A 1 120 ? 3.564 12.264 11.553 1.00 69.00 120 HIS A C 1
ATOM 911 O O . HIS A 1 120 ? 3.015 12.497 12.628 1.00 69.00 120 HIS A O 1
ATOM 917 N N . SER A 1 121 ? 3.022 12.607 10.385 1.00 68.44 121 SER A N 1
ATOM 918 C CA . SER A 1 121 ? 1.674 13.130 10.210 1.00 68.44 121 SER A CA 1
ATOM 919 C C . SER A 1 121 ? 1.135 12.717 8.840 1.00 68.44 121 SER A C 1
ATOM 921 O O . SER A 1 121 ? 1.839 12.112 8.033 1.00 68.44 121 SER A O 1
ATOM 923 N N . GLN A 1 122 ? -0.104 13.101 8.537 1.00 61.44 122 GLN A N 1
ATOM 924 C CA . GLN A 1 122 ? -0.691 12.918 7.206 1.00 61.44 122 GLN A CA 1
ATOM 925 C C . GLN A 1 122 ? 0.073 13.664 6.082 1.00 61.44 122 GLN A C 1
ATOM 927 O O . GLN A 1 122 ? -0.166 13.397 4.914 1.00 61.44 122 GLN A O 1
ATOM 932 N N . TYR A 1 123 ? 0.994 14.581 6.403 1.00 64.62 123 TYR A N 1
ATOM 933 C CA . TYR A 1 123 ? 1.764 15.352 5.411 1.00 64.62 123 TYR A CA 1
ATOM 934 C C . TYR A 1 123 ? 3.285 15.209 5.558 1.00 64.62 123 TYR A C 1
ATOM 936 O O . TYR A 1 123 ? 4.027 15.769 4.755 1.00 64.62 123 TYR A O 1
ATOM 944 N N . GLU A 1 124 ? 3.759 14.487 6.575 1.00 69.12 124 GLU A N 1
ATOM 945 C CA . GLU A 1 124 ? 5.181 14.384 6.902 1.00 69.12 124 GLU A CA 1
ATOM 946 C C . GLU A 1 124 ? 5.607 12.921 6.977 1.00 69.12 124 GLU A C 1
ATOM 948 O O . GLU A 1 124 ? 5.096 12.150 7.795 1.00 69.12 124 GLU A O 1
ATOM 953 N N . ILE A 1 125 ? 6.555 12.557 6.111 1.00 67.44 125 ILE A N 1
ATOM 954 C CA . ILE A 1 125 ? 6.999 11.183 5.886 1.00 67.44 125 ILE A CA 1
ATOM 955 C C . ILE A 1 125 ? 8.530 11.145 5.931 1.00 67.44 125 ILE A C 1
ATOM 957 O O . ILE A 1 125 ? 9.184 11.935 5.247 1.00 67.44 125 ILE A O 1
ATOM 961 N N . THR A 1 126 ? 9.108 10.214 6.692 1.00 66.56 126 THR A N 1
ATOM 962 C CA . THR A 1 126 ? 10.555 9.929 6.699 1.00 66.56 126 THR A CA 1
ATOM 963 C C . THR A 1 126 ? 10.853 8.482 6.299 1.00 66.56 126 THR A C 1
ATOM 965 O O . THR A 1 126 ? 9.970 7.619 6.286 1.00 66.56 126 THR A O 1
ATOM 968 N N . TRP A 1 127 ? 12.112 8.228 5.924 1.00 65.44 127 TRP A N 1
ATOM 969 C CA . TRP A 1 127 ? 12.613 6.920 5.496 1.00 65.44 127 TRP A CA 1
ATOM 970 C C . TRP A 1 127 ? 13.836 6.463 6.304 1.00 65.44 127 TRP A C 1
ATOM 972 O O . TRP A 1 127 ? 14.497 7.257 6.972 1.00 65.44 127 TRP A O 1
ATOM 982 N N . GLY A 1 128 ? 14.190 5.185 6.173 1.00 55.84 128 GLY A N 1
ATOM 983 C CA . GLY A 1 128 ? 15.487 4.623 6.584 1.00 55.84 128 GLY A CA 1
ATOM 984 C C . GLY A 1 128 ? 15.597 4.206 8.053 1.00 55.84 128 GLY A C 1
ATOM 985 O O . GLY A 1 128 ? 16.148 3.144 8.329 1.00 55.84 128 GLY A O 1
ATOM 986 N N . GLU A 1 129 ? 15.029 4.975 8.976 1.00 58.03 129 GLU A N 1
ATOM 987 C CA . GLU A 1 129 ? 14.921 4.588 10.386 1.00 58.03 129 GLU A CA 1
ATOM 988 C C . GLU A 1 129 ? 13.565 3.886 10.597 1.00 58.03 129 GLU A C 1
ATOM 990 O O . GLU A 1 129 ? 12.528 4.425 10.194 1.00 58.03 129 GLU A O 1
ATOM 995 N N . PRO A 1 130 ? 13.516 2.673 11.179 1.00 54.81 130 PRO A N 1
ATOM 996 C CA . PRO A 1 130 ? 12.258 2.099 11.639 1.00 54.81 130 PRO A CA 1
ATOM 997 C C . PRO A 1 130 ? 11.587 3.081 12.601 1.00 54.81 130 PRO A C 1
ATOM 999 O O . PRO A 1 130 ? 12.266 3.664 13.443 1.00 54.81 130 PRO A O 1
ATOM 1002 N N . ALA A 1 131 ? 10.262 3.239 12.535 1.00 52.53 131 ALA A N 1
ATOM 1003 C CA . ALA A 1 131 ? 9.579 3.893 13.645 1.00 52.53 131 ALA A CA 1
ATOM 1004 C C . ALA A 1 131 ? 9.898 3.105 14.920 1.00 52.53 131 ALA A C 1
ATOM 1006 O O . ALA A 1 131 ? 9.737 1.878 14.927 1.00 52.53 131 ALA A O 1
ATOM 1007 N N . GLU A 1 132 ? 10.339 3.803 15.969 1.00 55.06 132 GLU A N 1
ATOM 1008 C CA . GLU A 1 132 ? 10.384 3.253 17.323 1.00 55.06 132 GLU A CA 1
ATOM 1009 C C . GLU A 1 132 ? 9.053 2.523 17.564 1.00 55.06 132 GLU A C 1
ATOM 1011 O O . GLU A 1 132 ? 7.988 3.098 17.294 1.00 55.06 132 GLU A O 1
ATOM 1016 N N . PRO A 1 133 ? 9.069 1.238 17.963 1.00 47.91 133 PRO A N 1
ATOM 1017 C CA . PRO A 1 133 ? 7.834 0.525 18.226 1.00 47.91 133 PRO A CA 1
ATOM 1018 C C . PRO A 1 133 ? 7.054 1.334 19.258 1.00 47.91 133 PRO A C 1
ATOM 1020 O O . PRO A 1 133 ? 7.557 1.555 20.354 1.00 47.91 133 PRO A O 1
ATOM 1023 N N . ALA A 1 134 ? 5.850 1.787 18.891 1.00 47.72 134 ALA A N 1
ATOM 1024 C CA . ALA A 1 134 ? 4.982 2.501 19.815 1.00 47.72 134 ALA A CA 1
ATOM 1025 C C . ALA A 1 134 ? 4.887 1.678 21.106 1.00 47.72 134 ALA A C 1
ATOM 1027 O O . ALA A 1 134 ? 4.428 0.527 21.073 1.00 47.72 134 ALA A O 1
ATOM 1028 N N . GLU A 1 135 ? 5.410 2.230 22.206 1.00 40.91 135 GLU A N 1
ATOM 1029 C CA . GLU A 1 135 ? 5.315 1.606 23.517 1.00 40.91 135 GLU A CA 1
ATOM 1030 C C . GLU A 1 135 ? 3.835 1.339 23.799 1.00 40.91 135 GLU A C 1
ATOM 1032 O O . GLU A 1 135 ? 2.976 2.188 23.563 1.00 40.91 135 GLU A O 1
ATOM 1037 N N . ASN A 1 136 ? 3.553 0.103 24.200 1.00 38.19 136 ASN A N 1
ATOM 1038 C CA . ASN A 1 136 ? 2.214 -0.457 24.309 1.00 38.19 136 ASN A CA 1
ATOM 1039 C C . ASN A 1 136 ? 1.237 0.489 25.032 1.00 38.19 136 ASN A C 1
ATOM 1041 O O . ASN A 1 136 ? 1.442 0.804 26.205 1.00 38.19 136 ASN A O 1
ATOM 1045 N N . GLY A 1 137 ? 0.160 0.864 24.339 1.00 36.44 137 GLY A N 1
ATOM 1046 C CA . GLY A 1 137 ? -1.082 1.380 24.915 1.00 36.44 137 GLY A CA 1
ATOM 1047 C C . GLY A 1 137 ? -2.196 0.364 24.741 1.00 36.44 137 GLY A C 1
ATOM 1048 O O . GLY A 1 137 ? -2.295 -0.187 23.619 1.00 36.44 137 GLY A O 1
#

Nearest PDB structures (foldseek):
  2f4p-assembly2_C  TM=9.005E-01  e=2.822E-02  Thermotoga maritima MSB8
  4uxa-assembly9_L  TM=8.716E-01  e=2.049E-02  Granulicella tundricola
  2q30-assembly1_A  TM=7.234E-01  e=3.208E-02  Oleidesulfovibrio alaskensis G20
  3h8u-assembly1_B  TM=7.947E-01  e=1.927E-01  Klebsiella pneumoniae subsp. pneumoniae MGH 78578
  2i45-assembly1_A  TM=7.035E-01  e=1.312E-01  Neisseria meningitidis

Radius of gyration: 16.82 Å; Cα contacts (8 Å, |Δi|>4): 227; chains: 1; bounding box: 35×53×45 Å

Foldseek 3Di:
DDPPVVVVVVVVDDDPDDAAEDEDEDLWAKEKDAQCVVLCCLLPVPDPFDKDKDAAQDDKWWKAAPPDDIDIDDHGDMDIGRRRGIIMITSDPPDDAQYDDSVVVNVCSPPDPPWYWYDPDRHDIDTDDHPDPPDDD

Solvent-accessible surface area (backbone atoms only — not comparable to full-atom values): 8406 Å² total; per-residue (Å²): 135,81,85,54,63,66,59,56,52,56,69,66,62,70,89,87,77,85,78,50,75,41,80,43,72,55,84,75,41,25,40,33,47,72,35,34,78,82,44,35,64,66,74,39,71,87,54,94,73,64,67,42,71,48,70,37,80,68,72,64,32,26,43,38,41,88,97,54,78,72,40,83,43,46,56,75,41,68,50,75,31,75,73,14,67,41,32,34,44,19,55,47,88,85,56,82,55,29,72,71,57,70,70,57,55,51,75,48,59,83,54,71,75,63,36,31,37,25,37,81,47,65,87,41,75,49,64,81,56,70,64,77,76,78,75,90,126

Secondary structure (DSSP, 8-state):
----HHHHHHHH--------EEEE--SS-EEEEPPHHHHHHHH-TT-S---EEEE--SS-EEEEETTS--EEE-TT-EEEETT---EEEESSTTSPPEEPPHHHHHHHTTSSSSEEEEEEETTEEEESSPP------

Sequence (137 aa):
MGIDTLSDVLRSVRLRGAVFYQLSLPADWAVEAPPLRDLAGLLFPDAEHVMEYHVLTRGSGWATVAGLAPVRLQPGDTIILPHGDGHVLSSDPSQQPARIDPAWVAATRDAPKPIPIVFHSQYEITWGEPAEPAENG

Mean predicted aligned error: 7.53 Å

pLDDT: mean 83.35, std 13.29, range [36.44, 97.94]